Protein AF-A0A0F9C871-F1 (afdb_monomer_lite)

Foldseek 3Di:
DQDAQDADDDDPLLLVLLVLLQVVLVVQVVVVDADALVRSLVVCCVVVNDPPDPVRSVVSVVSVVNCSNGSSHPPRRHDDPVDDDDDDDDDPDPVRVVVVCVVVDDDDPCPPPPDDDDDDDPDPVCPVVVD

Radius of gyration: 20.94 Å; chains: 1; bounding box: 43×39×52 Å

pLDDT: mean 89.16, std 9.64, range [54.0, 97.56]

Organism: NCBI:txid412755

Sequence (131 aa):
MRIAYESWRPGAQARAMVGYANEICADYAAQGYDLTLRQLYYQFVSRGLLPNTDRSYSNLGTTTNRARLAGLLDWDYIVDRTRNLQSVAHWDSPASLIDACAEQFTLDKWTDQPYRIEVWVEKEALAGVIG

Secondary structure (DSSP, 8-state):
---B-S-----HHHHHHHHHHHHHHHHHHHTT--B-HHHHHHHHHHTTSS-SSHHHHHHHHHHHHHHHHBTSS-GGGB--TT---------SSHHHHHHHHHHH----TTTTSS---------GGGHHHH-

Structure (mmCIF, N/CA/C/O backbone):
data_AF-A0A0F9C871-F1
#
_entry.id   AF-A0A0F9C871-F1
#
loop_
_atom_site.group_PDB
_atom_site.id
_atom_site.type_symbol
_atom_site.label_atom_id
_atom_site.label_alt_id
_atom_site.label_comp_id
_atom_site.label_asym_id
_atom_site.label_entity_id
_atom_site.label_seq_id
_atom_site.pdbx_PDB_ins_code
_atom_site.Cartn_x
_atom_site.Cartn_y
_atom_site.Cartn_z
_atom_site.occupancy
_atom_site.B_iso_or_equiv
_atom_site.auth_seq_id
_atom_site.auth_comp_id
_atom_site.auth_asym_id
_atom_site.auth_atom_id
_atom_site.pdbx_PDB_model_num
ATOM 1 N N . MET A 1 1 ? -7.428 -16.151 -1.543 1.00 77.56 1 MET A N 1
ATOM 2 C CA . MET A 1 1 ? -7.512 -17.266 -0.583 1.00 77.56 1 MET A CA 1
ATOM 3 C C . MET A 1 1 ? -7.712 -16.757 0.854 1.00 77.56 1 MET A C 1
ATOM 5 O O . MET A 1 1 ? -6.913 -15.969 1.350 1.00 77.56 1 MET A O 1
ATOM 9 N N . ARG A 1 2 ? -8.735 -17.239 1.585 1.00 81.50 2 ARG A N 1
ATOM 10 C CA . ARG A 1 2 ? -8.922 -16.953 3.026 1.00 81.50 2 ARG A CA 1
ATOM 11 C C . ARG A 1 2 ? -8.383 -18.100 3.882 1.00 81.50 2 ARG A C 1
ATOM 13 O O . ARG A 1 2 ? -9.041 -19.125 4.020 1.00 81.50 2 ARG A O 1
ATO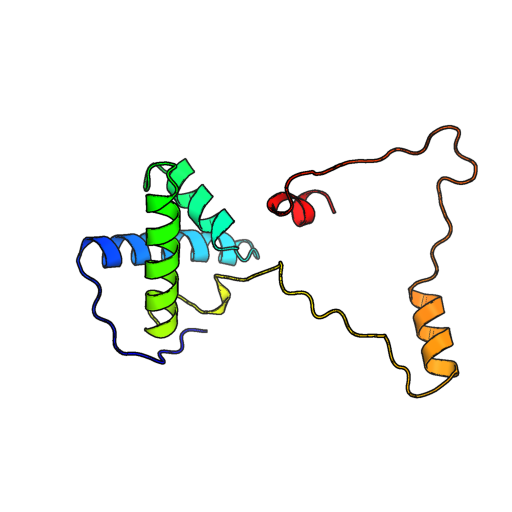M 20 N N . ILE A 1 3 ? -7.200 -17.916 4.465 1.00 84.81 3 ILE A N 1
ATOM 21 C CA . ILE A 1 3 ? -6.639 -18.816 5.482 1.00 84.81 3 ILE A CA 1
ATOM 22 C C . ILE A 1 3 ? -6.626 -18.079 6.817 1.00 84.81 3 ILE A C 1
ATOM 24 O O . ILE A 1 3 ? -6.144 -16.948 6.889 1.00 84.81 3 ILE A O 1
ATOM 28 N N . ALA A 1 4 ? -7.141 -18.725 7.860 1.00 89.00 4 ALA A N 1
ATOM 29 C CA . ALA A 1 4 ? -7.023 -18.255 9.232 1.00 89.00 4 ALA A CA 1
ATOM 30 C C . ALA A 1 4 ? -5.856 -18.971 9.930 1.00 89.00 4 ALA A C 1
ATOM 32 O O . ALA A 1 4 ? -5.836 -20.196 10.018 1.00 89.00 4 ALA A O 1
ATOM 33 N N . TYR A 1 5 ? -4.908 -18.189 10.433 1.00 88.12 5 TYR A N 1
ATOM 34 C CA . TYR A 1 5 ? -3.772 -18.621 11.249 1.00 88.12 5 TYR A CA 1
ATOM 35 C C . TYR A 1 5 ? -3.976 -18.296 12.734 1.00 88.12 5 TYR A C 1
ATOM 37 O O . TYR A 1 5 ? -3.422 -18.971 13.596 1.00 88.12 5 TYR A O 1
ATOM 45 N N . GLU A 1 6 ? -4.794 -17.286 13.044 1.00 92.44 6 GLU A N 1
ATOM 46 C CA . GLU A 1 6 ? -5.061 -16.826 14.406 1.00 92.44 6 GLU A CA 1
ATOM 47 C C . GLU A 1 6 ? -6.560 -16.630 14.659 1.00 92.44 6 GLU A C 1
ATOM 49 O O . GLU A 1 6 ? -7.326 -16.260 13.771 1.00 92.44 6 GLU A O 1
ATOM 54 N N . SER A 1 7 ? -6.999 -16.808 15.906 1.00 91.50 7 SER A N 1
ATOM 55 C CA . SER A 1 7 ? -8.351 -16.425 16.310 1.00 91.50 7 SER A CA 1
ATOM 56 C C . SER A 1 7 ? -8.385 -14.956 16.734 1.00 91.50 7 SER A C 1
ATOM 58 O O . SER A 1 7 ? -7.764 -14.579 17.729 1.00 91.50 7 SER A O 1
ATOM 60 N N . TRP A 1 8 ? -9.172 -14.128 16.046 1.00 95.00 8 TRP A N 1
ATOM 61 C CA . TRP A 1 8 ? -9.364 -12.728 16.425 1.00 95.00 8 TRP A CA 1
ATOM 62 C C . TRP A 1 8 ? -10.832 -12.314 16.350 1.00 95.00 8 TRP A C 1
ATOM 64 O O . TRP A 1 8 ? -11.517 -12.546 15.357 1.00 95.00 8 TRP A O 1
ATOM 74 N N . ARG A 1 9 ? -11.316 -11.659 17.411 1.00 93.31 9 ARG A N 1
ATOM 75 C CA . ARG A 1 9 ? -12.652 -11.054 17.475 1.00 93.31 9 ARG A CA 1
ATOM 76 C C . ARG A 1 9 ? -12.515 -9.527 17.502 1.00 93.31 9 ARG A C 1
ATOM 78 O O . ARG A 1 9 ? -12.333 -8.961 18.581 1.00 93.31 9 ARG A O 1
ATOM 85 N N . PRO A 1 10 ? -12.562 -8.845 16.344 1.00 92.88 10 PRO A N 1
ATOM 86 C CA . PRO A 1 10 ? -12.453 -7.390 16.294 1.00 92.88 10 PRO A CA 1
ATOM 87 C C . PRO A 1 10 ? -13.603 -6.712 17.039 1.00 92.88 10 PRO A C 1
ATOM 89 O O . PRO A 1 10 ? -14.730 -7.201 17.000 1.00 92.88 10 PRO A O 1
ATOM 92 N N . GLY A 1 11 ? -13.343 -5.564 17.671 1.00 94.94 11 GLY A N 1
ATOM 93 C CA . GLY A 1 11 ? -14.390 -4.669 18.182 1.00 94.94 11 GLY A CA 1
ATOM 94 C C . GLY A 1 11 ? -15.209 -4.030 17.051 1.00 94.94 11 GLY A C 1
ATOM 95 O O . GLY A 1 11 ? -14.885 -4.194 15.877 1.00 94.94 11 GLY A O 1
ATOM 96 N N . ALA A 1 12 ? -16.265 -3.282 17.384 1.00 95.00 12 ALA A N 1
ATOM 97 C CA . ALA A 1 12 ? -17.201 -2.734 16.391 1.00 95.00 12 ALA A CA 1
ATOM 98 C C . ALA A 1 12 ? -16.517 -1.887 15.299 1.00 95.00 12 ALA A C 1
ATOM 100 O O . ALA A 1 12 ? -16.747 -2.113 14.115 1.00 95.00 12 ALA A O 1
ATOM 101 N N . GLN A 1 13 ? -15.616 -0.982 15.690 1.00 93.50 13 GLN A N 1
ATOM 102 C CA . GLN A 1 13 ? -14.887 -0.124 14.752 1.00 93.50 13 GLN A CA 1
ATOM 103 C C . GLN A 1 13 ? -13.967 -0.926 13.818 1.00 93.50 13 GLN A C 1
ATOM 105 O O . GLN A 1 13 ? -13.958 -0.702 12.610 1.00 93.50 13 GLN A O 1
ATOM 110 N N . ALA A 1 14 ? -13.223 -1.892 14.365 1.00 94.44 14 ALA A N 1
ATOM 111 C CA . ALA A 1 14 ? -12.343 -2.752 13.578 1.00 94.44 14 ALA A CA 1
ATOM 112 C C . ALA A 1 14 ? -13.143 -3.655 12.624 1.00 94.44 14 ALA A C 1
ATOM 114 O O . ALA A 1 14 ? -12.739 -3.834 11.482 1.00 94.44 14 ALA A O 1
ATOM 115 N N . ARG A 1 15 ? -14.306 -4.169 13.051 1.00 96.25 15 ARG A N 1
ATOM 116 C CA . ARG A 1 15 ? -15.217 -4.928 12.177 1.00 96.25 15 ARG A CA 1
ATOM 117 C C . ARG A 1 15 ? -15.693 -4.094 10.994 1.00 96.25 15 ARG A C 1
ATOM 119 O O . ARG A 1 15 ? -15.623 -4.574 9.870 1.00 96.25 15 ARG A O 1
ATOM 126 N N . ALA A 1 16 ? -16.126 -2.857 11.239 1.00 96.31 16 ALA A N 1
ATOM 127 C CA . ALA A 1 16 ? -16.551 -1.953 10.173 1.00 96.31 16 ALA A CA 1
ATOM 128 C C . ALA A 1 16 ? -15.404 -1.666 9.191 1.00 96.31 16 ALA A C 1
ATOM 130 O O . ALA A 1 16 ? -15.584 -1.777 7.984 1.00 96.31 16 ALA A O 1
ATOM 131 N N . MET A 1 17 ? -14.201 -1.388 9.705 1.00 96.88 17 MET A N 1
ATOM 132 C CA . MET A 1 17 ? -13.010 -1.178 8.875 1.00 96.88 17 MET A CA 1
ATOM 133 C C . MET A 1 17 ? -12.685 -2.396 7.999 1.00 96.88 17 MET A C 1
ATOM 135 O O . MET A 1 17 ? -12.398 -2.234 6.819 1.00 96.88 17 MET A O 1
ATOM 139 N N . VAL A 1 18 ? -12.759 -3.612 8.547 1.00 96.88 18 VAL A N 1
ATOM 140 C CA . VAL A 1 18 ? -12.541 -4.848 7.777 1.00 96.88 18 VAL A CA 1
ATOM 141 C C . VAL A 1 18 ? -13.638 -5.067 6.730 1.00 96.88 18 VAL A C 1
ATOM 143 O O . VAL A 1 18 ? -13.339 -5.548 5.640 1.00 96.88 18 VAL A O 1
ATOM 146 N N . GLY A 1 19 ? -14.885 -4.692 7.029 1.00 97.06 19 GLY A N 1
ATOM 147 C CA . GLY A 1 19 ? -15.989 -4.708 6.066 1.00 97.06 19 GLY A CA 1
ATOM 148 C C . GLY A 1 19 ? -15.697 -3.822 4.856 1.00 97.06 19 GLY A C 1
ATOM 149 O O . GLY A 1 19 ? -15.598 -4.330 3.742 1.00 97.06 19 GLY A O 1
ATOM 150 N N . TYR A 1 20 ? -15.416 -2.537 5.091 1.00 97.56 20 TYR A N 1
ATOM 151 C CA . TYR A 1 20 ? -15.051 -1.600 4.023 1.00 97.56 20 TYR A CA 1
ATOM 152 C C . TYR A 1 20 ? -13.805 -2.037 3.249 1.00 97.56 20 TYR A C 1
ATOM 154 O O . TYR A 1 20 ? -13.743 -1.883 2.033 1.00 97.56 20 TYR A O 1
ATOM 162 N N . ALA A 1 21 ? -12.805 -2.604 3.931 1.00 96.88 21 ALA A N 1
ATOM 163 C CA . ALA A 1 21 ? -11.617 -3.117 3.259 1.00 96.88 21 ALA A CA 1
ATOM 164 C C . ALA A 1 21 ? -11.957 -4.272 2.305 1.00 96.88 21 ALA A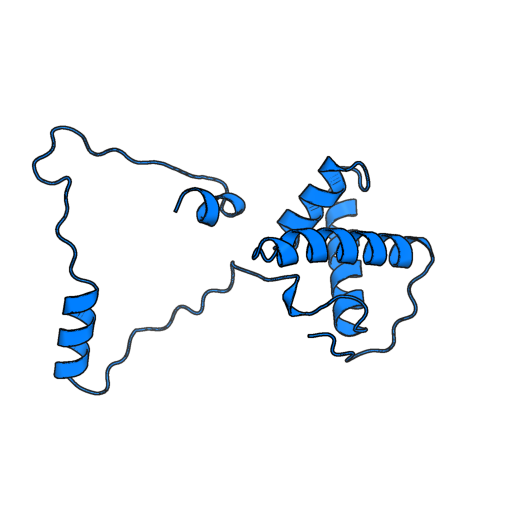 C 1
ATOM 166 O O . ALA A 1 21 ? -11.430 -4.297 1.197 1.00 96.88 21 ALA A O 1
ATOM 167 N N . ASN A 1 22 ? -12.840 -5.196 2.702 1.00 96.50 22 ASN A N 1
ATOM 168 C CA . ASN A 1 22 ? -13.297 -6.276 1.823 1.00 96.50 22 ASN A CA 1
ATOM 169 C C . ASN A 1 22 ? -14.063 -5.739 0.612 1.00 96.50 22 ASN A C 1
ATOM 171 O O . ASN A 1 22 ? -13.795 -6.202 -0.488 1.00 96.50 22 ASN A O 1
ATOM 175 N N . GLU A 1 23 ? -14.976 -4.785 0.807 1.00 96.88 23 GLU A N 1
ATOM 176 C CA . GLU A 1 23 ? -15.748 -4.173 -0.286 1.00 96.88 23 GLU A CA 1
ATOM 177 C C . GLU A 1 23 ? -14.820 -3.506 -1.302 1.00 96.88 23 GLU A C 1
ATOM 179 O O . GLU A 1 23 ? -14.821 -3.863 -2.475 1.00 96.88 23 GLU A O 1
ATOM 184 N N . ILE A 1 24 ? -13.938 -2.621 -0.827 1.00 96.44 24 ILE A N 1
ATOM 185 C CA . ILE A 1 24 ? -12.976 -1.929 -1.687 1.00 96.44 24 ILE A CA 1
ATOM 186 C C . ILE A 1 24 ? -12.089 -2.941 -2.417 1.00 96.44 24 ILE A C 1
ATOM 188 O O . ILE A 1 24 ? -11.911 -2.836 -3.624 1.00 96.44 24 ILE A O 1
ATOM 192 N N . CYS A 1 25 ? -11.520 -3.924 -1.719 1.00 95.62 25 CYS A N 1
ATOM 193 C CA . CYS A 1 25 ? -10.639 -4.887 -2.375 1.00 95.62 25 CYS A CA 1
ATOM 194 C C . CYS A 1 25 ? -11.386 -5.772 -3.378 1.00 95.62 25 CYS A C 1
ATOM 196 O O . CYS A 1 25 ? -10.833 -6.065 -4.432 1.00 95.62 25 CYS A O 1
ATOM 198 N N . ALA A 1 26 ? -12.628 -6.166 -3.087 1.00 95.44 26 ALA A N 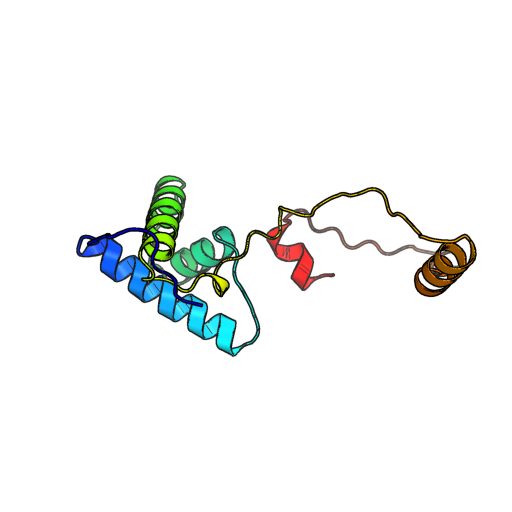1
ATOM 199 C CA . ALA A 1 26 ? -13.447 -6.952 -4.003 1.00 95.44 26 ALA A CA 1
ATOM 200 C C . ALA A 1 26 ? -13.761 -6.174 -5.290 1.00 95.44 26 ALA A C 1
ATOM 202 O O . ALA A 1 26 ? -13.641 -6.739 -6.376 1.00 95.44 26 ALA A O 1
ATOM 203 N N . ASP A 1 27 ? -14.078 -4.880 -5.186 1.00 95.62 27 ASP A N 1
ATOM 204 C CA . ASP A 1 27 ? -14.341 -4.021 -6.347 1.00 95.62 27 ASP A CA 1
ATOM 205 C C . ASP A 1 27 ? -13.118 -3.906 -7.269 1.00 95.62 27 ASP A C 1
ATOM 207 O O . ASP A 1 27 ? -13.248 -3.950 -8.494 1.00 95.62 27 ASP A O 1
ATOM 211 N N . TYR A 1 28 ? -11.920 -3.754 -6.697 1.00 94.31 28 TYR A N 1
ATOM 212 C CA . TYR A 1 28 ? -10.676 -3.688 -7.472 1.00 94.31 28 TYR A CA 1
ATOM 213 C C . TYR A 1 28 ? -10.281 -5.056 -8.037 1.00 94.31 28 TYR A C 1
ATOM 215 O O . TYR A 1 28 ? -9.914 -5.146 -9.208 1.00 94.31 28 TYR A O 1
ATOM 223 N N . ALA A 1 29 ? -10.444 -6.128 -7.260 1.00 92.50 29 ALA A N 1
ATOM 224 C CA . ALA A 1 29 ? -10.176 -7.487 -7.718 1.00 92.50 29 ALA A CA 1
ATOM 225 C C . ALA A 1 29 ? -11.092 -7.885 -8.887 1.00 92.50 29 ALA A C 1
ATOM 227 O O . ALA A 1 29 ? -10.631 -8.512 -9.838 1.00 92.50 29 ALA A O 1
ATOM 228 N N . ALA A 1 30 ? -12.362 -7.462 -8.876 1.00 93.31 30 ALA A N 1
ATOM 229 C CA . ALA A 1 30 ? -13.296 -7.668 -9.986 1.00 93.31 30 ALA A CA 1
ATOM 230 C C . ALA A 1 30 ? -12.859 -6.966 -11.286 1.00 93.31 30 ALA A C 1
ATOM 232 O O . ALA A 1 30 ? -13.241 -7.388 -12.375 1.00 93.31 30 ALA A O 1
ATOM 233 N N . GLN A 1 31 ? -12.035 -5.922 -11.180 1.00 92.38 31 GLN A N 1
ATOM 234 C CA . GLN A 1 31 ? -11.422 -5.218 -12.309 1.00 92.38 31 GLN A CA 1
ATOM 235 C C . GLN A 1 31 ? -10.047 -5.794 -12.694 1.00 92.38 31 GLN A C 1
ATOM 237 O O . GLN A 1 31 ? -9.399 -5.275 -13.599 1.00 92.38 31 GLN A O 1
ATOM 242 N N . GLY A 1 32 ? -9.593 -6.860 -12.026 1.00 88.69 32 GLY A N 1
ATOM 243 C CA . GLY A 1 32 ? -8.284 -7.472 -12.257 1.00 88.69 32 GLY A CA 1
ATOM 244 C C . GLY A 1 32 ? -7.123 -6.759 -11.560 1.00 88.69 32 GLY A C 1
ATOM 245 O O . GLY A 1 32 ? -5.972 -7.002 -11.911 1.00 88.69 32 GLY A O 1
ATOM 246 N N . TYR A 1 33 ? -7.403 -5.893 -10.582 1.00 86.44 33 TYR A N 1
ATOM 247 C CA . TYR A 1 33 ? -6.383 -5.170 -9.825 1.00 86.44 33 TYR A CA 1
ATOM 248 C C . TYR A 1 33 ? -6.262 -5.693 -8.394 1.00 86.44 33 TYR A C 1
ATOM 250 O O . TYR A 1 33 ? -7.250 -5.834 -7.676 1.00 86.44 33 TYR A O 1
ATOM 258 N N . ASP A 1 34 ? -5.027 -5.888 -7.945 1.00 85.06 34 ASP A N 1
ATOM 259 C CA . ASP A 1 34 ? -4.684 -6.039 -6.536 1.00 85.06 34 ASP A CA 1
ATOM 260 C C . ASP A 1 34 ? -4.243 -4.687 -5.940 1.00 85.06 34 ASP A C 1
ATOM 262 O O . ASP A 1 34 ? -3.916 -3.730 -6.654 1.00 85.06 34 ASP A O 1
ATOM 266 N N . LEU A 1 35 ? -4.280 -4.564 -4.610 1.00 91.94 35 LEU A N 1
ATOM 267 C CA . LEU A 1 35 ? -3.954 -3.315 -3.924 1.00 91.94 35 LEU A CA 1
ATOM 268 C C . LEU A 1 35 ? -2.754 -3.484 -2.999 1.00 91.94 35 LEU A C 1
ATOM 270 O O . LEU A 1 35 ? -2.592 -4.480 -2.306 1.00 91.94 35 LEU A O 1
ATOM 274 N N . THR A 1 36 ? -1.936 -2.445 -2.895 1.00 93.00 36 THR A N 1
ATOM 275 C CA . THR A 1 36 ? -1.014 -2.283 -1.766 1.00 93.00 36 THR A CA 1
ATOM 276 C C . THR A 1 36 ? -1.747 -1.715 -0.550 1.00 93.00 36 THR A C 1
ATOM 278 O O . THR A 1 36 ? -2.778 -1.047 -0.677 1.00 93.00 36 THR A O 1
ATOM 281 N N . LEU A 1 37 ? -1.180 -1.878 0.652 1.00 94.25 37 LEU A N 1
ATOM 282 C CA . LEU A 1 37 ? -1.738 -1.267 1.869 1.00 94.25 37 LEU A CA 1
ATOM 283 C C . LEU A 1 37 ? -1.880 0.264 1.743 1.00 94.25 37 LEU A C 1
ATOM 285 O O . LEU A 1 37 ? -2.846 0.847 2.236 1.00 94.25 37 LEU A O 1
ATOM 289 N N . ARG A 1 38 ? -0.940 0.923 1.052 1.00 92.31 38 ARG A N 1
ATOM 290 C CA . ARG A 1 38 ? -0.986 2.373 0.802 1.00 92.31 38 ARG A CA 1
ATOM 291 C C . ARG A 1 38 ? -2.120 2.755 -0.143 1.00 92.31 38 ARG A C 1
ATOM 293 O O . ARG A 1 38 ? -2.792 3.754 0.097 1.00 92.31 38 ARG A O 1
ATOM 300 N N . GLN A 1 39 ? -2.351 1.970 -1.193 1.00 93.69 39 GLN A N 1
ATOM 301 C CA . GLN A 1 39 ? -3.473 2.206 -2.100 1.00 93.69 39 GLN A CA 1
ATOM 302 C C . GLN A 1 39 ? -4.806 2.000 -1.384 1.00 93.69 39 GLN A C 1
ATOM 304 O O . GLN A 1 39 ? -5.666 2.872 -1.485 1.00 93.69 39 GLN A O 1
ATOM 309 N N . LEU A 1 40 ? -4.948 0.933 -0.586 1.00 96.12 40 LEU A N 1
ATOM 310 C CA . LEU A 1 40 ? -6.130 0.731 0.255 1.00 96.12 40 LEU A CA 1
ATOM 311 C C . LEU A 1 40 ? -6.364 1.941 1.171 1.00 96.12 40 LEU A C 1
ATOM 313 O O . LEU A 1 40 ? -7.469 2.470 1.222 1.00 96.12 40 LEU A O 1
ATOM 317 N N . TYR A 1 41 ? -5.321 2.441 1.836 1.00 96.62 41 TYR A N 1
ATOM 318 C CA . TYR A 1 41 ? -5.425 3.644 2.663 1.00 96.62 41 TYR A CA 1
ATOM 319 C C . TYR A 1 41 ? -5.950 4.861 1.889 1.00 96.62 41 TYR A C 1
ATOM 321 O O . TYR A 1 41 ? -6.851 5.552 2.365 1.00 96.62 41 TYR A O 1
ATOM 329 N N . TYR A 1 42 ? -5.454 5.103 0.674 1.00 95.00 42 TYR A N 1
ATOM 330 C CA . TYR A 1 42 ? -5.965 6.193 -0.157 1.00 95.00 42 TYR A CA 1
ATOM 331 C C . TYR A 1 42 ? -7.429 6.002 -0.553 1.00 95.00 42 TYR A C 1
ATOM 333 O O . TYR A 1 42 ? -8.164 6.986 -0.582 1.00 95.00 42 TYR A O 1
ATOM 341 N N . GLN A 1 43 ? -7.879 4.764 -0.777 1.00 96.62 43 GLN A N 1
ATOM 342 C CA . GLN A 1 43 ? -9.294 4.475 -1.022 1.00 96.62 43 GLN A CA 1
ATOM 343 C C . GLN A 1 43 ? -10.178 4.804 0.192 1.00 96.62 43 GLN A C 1
ATOM 345 O O . GLN A 1 43 ? -11.300 5.281 0.013 1.00 96.62 43 GLN A O 1
ATOM 350 N N . PHE A 1 44 ? -9.683 4.590 1.416 1.00 97.38 44 PHE A N 1
ATOM 351 C CA . PHE A 1 44 ? -10.387 4.987 2.641 1.00 97.38 44 PHE A CA 1
ATOM 352 C C . PHE A 1 44 ? -10.462 6.509 2.793 1.00 97.38 44 PHE A C 1
ATOM 354 O O . PHE A 1 44 ? -11.520 7.037 3.132 1.00 97.38 44 PHE A O 1
ATOM 361 N N . VAL A 1 45 ? -9.361 7.216 2.531 1.00 96.38 45 VAL A N 1
ATOM 362 C CA . VAL A 1 45 ? -9.313 8.683 2.622 1.00 96.38 45 VAL A CA 1
ATOM 363 C C . VAL A 1 45 ? -10.208 9.331 1.562 1.00 96.38 45 VAL A C 1
ATOM 365 O O . VAL A 1 45 ? -10.986 10.220 1.894 1.00 96.38 45 VAL A O 1
ATOM 368 N N . SER A 1 46 ? -10.158 8.868 0.308 1.00 95.25 46 SER A N 1
ATOM 369 C CA . SER A 1 46 ? -10.961 9.440 -0.784 1.00 95.25 46 SER A CA 1
ATOM 370 C C . SER A 1 46 ? -12.468 9.247 -0.594 1.00 95.25 46 SER A C 1
ATOM 372 O O . SER A 1 46 ? -13.250 10.075 -1.049 1.00 95.25 46 SER A O 1
ATOM 374 N N . ARG A 1 47 ? -12.877 8.189 0.121 1.00 96.06 47 ARG A N 1
ATOM 375 C CA . ARG A 1 47 ? -14.275 7.914 0.501 1.00 96.06 47 ARG A CA 1
ATOM 376 C C . ARG A 1 47 ? -14.698 8.577 1.815 1.00 96.06 47 ARG A C 1
ATOM 378 O O . ARG A 1 47 ? -15.818 8.361 2.264 1.00 96.06 47 ARG A O 1
ATOM 385 N N . GLY A 1 48 ? -13.813 9.333 2.468 1.00 95.38 48 GLY A N 1
ATOM 386 C CA . GLY A 1 48 ? -14.096 9.964 3.761 1.00 95.38 48 GLY A CA 1
ATOM 387 C C . GLY A 1 48 ? -14.236 8.984 4.934 1.00 95.38 48 GLY A C 1
ATOM 388 O O . GLY A 1 48 ? -14.751 9.361 5.982 1.00 95.38 48 GLY A O 1
ATOM 389 N N . LEU A 1 49 ? -13.777 7.735 4.786 1.00 95.19 49 LEU A N 1
ATOM 390 C CA . LEU A 1 49 ? -13.864 6.696 5.821 1.00 95.19 49 LEU A CA 1
ATOM 391 C C . LEU A 1 49 ? -12.781 6.845 6.900 1.00 95.19 49 LEU A C 1
ATOM 393 O O . LEU A 1 49 ? -12.963 6.392 8.030 1.00 95.19 49 LEU A O 1
ATOM 397 N N . LEU A 1 50 ? -11.643 7.456 6.557 1.00 95.06 50 LEU A N 1
ATOM 398 C CA . LEU A 1 50 ? -10.555 7.762 7.486 1.00 95.06 50 LEU A CA 1
ATOM 399 C C . LEU A 1 50 ? -9.983 9.158 7.216 1.00 95.06 50 LEU A C 1
ATOM 401 O O . LEU A 1 50 ? -9.847 9.543 6.054 1.00 95.06 50 LEU A O 1
ATOM 405 N N . PRO A 1 51 ? -9.571 9.903 8.259 1.00 95.81 51 PRO A N 1
ATOM 406 C CA . PRO A 1 51 ? -8.837 11.145 8.065 1.00 95.81 51 PRO A CA 1
ATOM 407 C C . PRO A 1 51 ? -7.418 10.847 7.574 1.00 95.81 51 PRO A C 1
ATOM 409 O O . PRO A 1 51 ? -6.818 9.847 7.986 1.00 95.81 51 PRO A O 1
ATOM 412 N N . ASN A 1 52 ? -6.868 11.736 6.744 1.00 95.44 52 ASN A N 1
ATOM 413 C CA . ASN A 1 52 ? -5.519 11.598 6.202 1.00 95.44 52 ASN A CA 1
ATOM 414 C C . ASN A 1 52 ? -4.447 11.906 7.266 1.00 95.44 52 ASN A C 1
ATOM 416 O O . ASN A 1 52 ? -3.936 13.020 7.336 1.00 95.44 52 ASN A O 1
ATOM 420 N N . THR A 1 53 ? -4.147 10.935 8.127 1.00 96.81 53 THR A N 1
ATOM 421 C CA . THR A 1 53 ? -3.164 11.056 9.211 1.00 96.81 53 THR A CA 1
ATOM 422 C C . THR A 1 53 ? -2.341 9.780 9.353 1.00 96.81 53 THR A C 1
ATOM 424 O O . THR A 1 53 ? -2.845 8.676 9.129 1.00 96.81 53 THR A O 1
ATOM 427 N N . ASP A 1 54 ? -1.104 9.905 9.832 1.00 94.12 54 ASP A N 1
ATOM 428 C CA . ASP A 1 54 ? -0.218 8.755 10.078 1.00 94.12 54 ASP A CA 1
ATOM 429 C C . ASP A 1 54 ? -0.815 7.755 11.076 1.00 94.12 54 ASP A C 1
ATOM 431 O O . ASP A 1 54 ? -0.628 6.539 10.963 1.00 94.12 54 ASP A O 1
ATOM 435 N N . ARG A 1 55 ? -1.604 8.257 12.034 1.00 95.81 55 ARG A N 1
ATOM 436 C CA . ARG A 1 55 ? -2.340 7.426 12.990 1.00 95.81 55 ARG A CA 1
ATOM 437 C C . ARG A 1 55 ? -3.392 6.570 12.289 1.00 95.81 55 ARG A C 1
ATOM 439 O O . ARG A 1 55 ? -3.479 5.377 12.572 1.00 95.81 55 ARG A O 1
ATOM 446 N N . SER A 1 56 ? -4.172 7.148 11.373 1.00 95.56 56 SER A N 1
ATOM 447 C CA . SER A 1 56 ? -5.142 6.393 10.567 1.00 95.56 56 SER A CA 1
ATOM 448 C C . SER A 1 56 ? -4.458 5.320 9.731 1.00 95.56 56 SER A C 1
ATOM 450 O O . SER A 1 56 ? -4.932 4.186 9.698 1.00 95.56 56 SER A O 1
ATOM 452 N N . TYR A 1 57 ? -3.332 5.658 9.100 1.00 96.25 57 TYR A N 1
ATOM 453 C CA . TYR A 1 57 ? -2.555 4.712 8.304 1.00 96.25 57 TYR A CA 1
ATOM 454 C C . TYR A 1 57 ? -2.049 3.535 9.150 1.00 96.25 57 TYR A C 1
ATOM 456 O O . TYR A 1 57 ? -2.273 2.374 8.805 1.00 96.25 57 TYR A O 1
ATOM 464 N N . SER A 1 58 ? -1.446 3.824 10.305 1.00 96.06 58 SER A N 1
ATOM 465 C CA . SER A 1 58 ? -0.922 2.811 11.233 1.00 96.06 58 SER A CA 1
ATOM 466 C C . SER A 1 58 ? -2.029 1.907 11.788 1.00 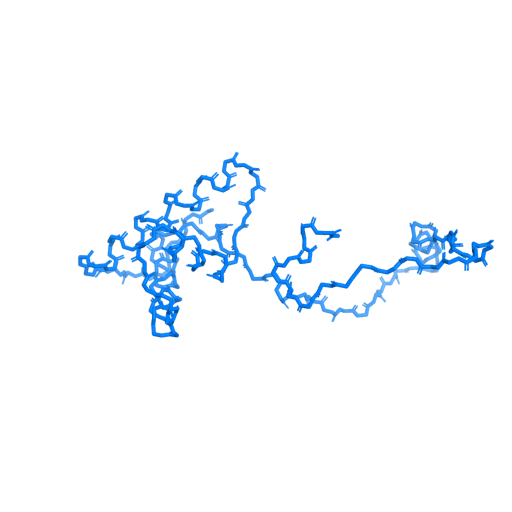96.06 58 SER A C 1
ATOM 468 O O . SER A 1 58 ? -1.870 0.684 11.875 1.00 96.06 58 SER A O 1
ATOM 470 N N . ASN A 1 59 ? -3.186 2.492 12.111 1.00 95.88 59 ASN A N 1
ATOM 471 C CA . ASN A 1 59 ? -4.360 1.755 12.571 1.00 95.88 59 ASN A CA 1
ATOM 472 C C . ASN A 1 59 ? -4.925 0.839 11.481 1.00 95.88 59 ASN A C 1
ATOM 474 O O . ASN A 1 59 ? -5.246 -0.316 11.770 1.00 95.88 59 ASN A O 1
ATOM 478 N N . LEU A 1 60 ? -5.021 1.328 10.240 1.00 97.12 60 LEU A N 1
ATOM 479 C CA . LEU A 1 60 ? -5.456 0.519 9.105 1.00 97.12 60 LEU A CA 1
ATOM 480 C C . LEU A 1 60 ? -4.483 -0.636 8.871 1.00 97.12 60 LEU A C 1
ATOM 482 O O . LEU A 1 60 ? -4.920 -1.777 8.798 1.00 97.12 60 LEU A O 1
ATOM 486 N N . GLY A 1 61 ? -3.173 -0.377 8.849 1.00 96.00 61 GLY A N 1
ATOM 487 C CA . GLY A 1 61 ? -2.157 -1.421 8.688 1.00 96.00 61 GLY A CA 1
ATOM 488 C C . GLY A 1 61 ? -2.253 -2.517 9.747 1.00 96.00 61 GLY A C 1
ATOM 489 O O . GLY A 1 61 ? -2.308 -3.702 9.417 1.00 96.00 61 GLY A O 1
ATOM 490 N N . THR A 1 62 ? -2.367 -2.126 11.017 1.00 96.69 62 THR A N 1
ATOM 491 C CA . THR A 1 62 ? -2.514 -3.073 12.134 1.00 96.69 62 THR A CA 1
ATOM 492 C C . THR A 1 62 ? -3.801 -3.892 12.013 1.00 96.69 62 THR A C 1
ATOM 494 O O . THR A 1 62 ? -3.791 -5.108 12.207 1.00 96.69 62 THR A O 1
ATOM 497 N N . THR A 1 63 ? -4.914 -3.243 11.668 1.00 96.75 63 THR A N 1
ATOM 498 C CA . THR A 1 63 ? -6.228 -3.892 11.537 1.00 96.75 63 THR A CA 1
ATOM 499 C C . THR A 1 63 ? -6.254 -4.860 10.357 1.00 96.75 63 THR A C 1
ATOM 501 O O . THR A 1 63 ? -6.681 -6.001 10.519 1.00 96.75 63 THR A O 1
ATOM 504 N N . THR A 1 64 ? -5.739 -4.444 9.199 1.00 95.75 64 THR A N 1
ATOM 505 C CA . THR A 1 64 ? -5.617 -5.264 7.988 1.00 95.75 64 THR A CA 1
ATOM 506 C C . THR A 1 64 ? -4.747 -6.492 8.235 1.00 95.75 64 THR A C 1
ATOM 508 O O . THR A 1 64 ? -5.132 -7.592 7.847 1.00 95.75 64 THR A O 1
ATOM 511 N N . ASN A 1 65 ? -3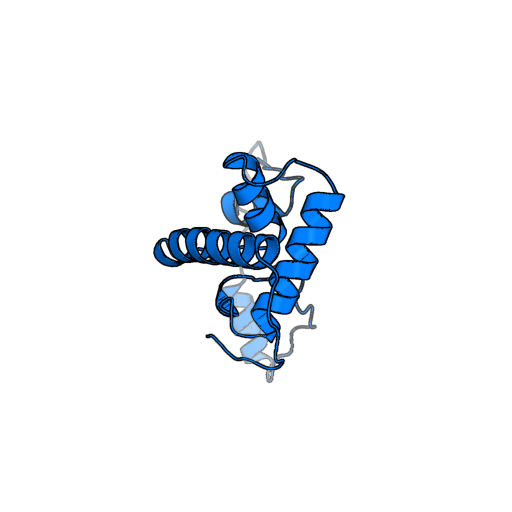.617 -6.347 8.936 1.00 94.62 65 ASN A N 1
ATOM 512 C CA . ASN A 1 65 ? -2.751 -7.480 9.264 1.00 94.62 65 ASN A CA 1
ATOM 513 C C . ASN A 1 65 ? -3.479 -8.526 10.127 1.00 94.62 65 ASN A C 1
ATOM 515 O O . ASN A 1 65 ? -3.534 -9.703 9.777 1.00 94.62 65 ASN A O 1
ATOM 519 N N . ARG A 1 66 ? -4.129 -8.086 11.212 1.00 95.75 66 ARG A N 1
ATOM 520 C CA . ARG A 1 66 ? -4.914 -8.981 12.081 1.00 95.75 66 ARG A CA 1
ATOM 521 C C . ARG A 1 66 ? -6.084 -9.624 11.341 1.00 95.75 66 ARG A C 1
ATOM 523 O O . ARG A 1 66 ? -6.386 -10.788 11.577 1.00 95.75 66 ARG A O 1
ATOM 530 N N . ALA A 1 67 ? -6.732 -8.888 10.439 1.00 95.56 67 ALA A N 1
ATOM 531 C CA . ALA A 1 67 ? -7.825 -9.408 9.628 1.00 95.56 67 ALA A CA 1
ATOM 532 C C . ALA A 1 67 ? -7.362 -10.526 8.687 1.00 95.56 67 ALA A C 1
ATOM 534 O O . ALA A 1 67 ? -8.045 -11.542 8.601 1.00 95.56 67 ALA A O 1
ATOM 535 N N . ARG A 1 68 ? -6.201 -10.372 8.035 1.00 94.25 68 ARG A N 1
ATOM 536 C CA . ARG A 1 68 ? -5.602 -11.418 7.186 1.00 94.25 68 ARG A CA 1
ATOM 537 C C . ARG A 1 68 ? -5.253 -12.659 7.999 1.00 94.25 68 ARG A C 1
ATOM 539 O O . ARG A 1 68 ? -5.683 -13.752 7.648 1.00 94.25 68 ARG A O 1
ATOM 546 N N . LEU A 1 69 ? -4.562 -12.485 9.128 1.00 94.06 69 LEU A N 1
ATOM 547 C CA . LEU A 1 69 ? -4.217 -13.589 10.035 1.00 94.06 69 LEU A CA 1
ATOM 548 C C . LEU A 1 69 ? -5.455 -14.312 10.570 1.00 94.06 69 LEU A C 1
ATOM 550 O O . LEU A 1 69 ? -5.423 -15.522 10.754 1.00 94.06 69 LEU A O 1
ATOM 554 N N . ALA A 1 70 ? -6.564 -13.604 10.761 1.00 94.75 70 ALA A N 1
ATOM 555 C CA . ALA A 1 70 ? -7.824 -14.187 11.206 1.00 94.75 70 ALA A CA 1
ATOM 556 C C . ALA A 1 70 ? -8.715 -14.739 10.080 1.00 94.75 70 ALA A C 1
ATOM 558 O O . ALA A 1 70 ? -9.833 -15.173 10.353 1.00 94.75 70 ALA A O 1
ATOM 559 N N . GLY A 1 71 ? -8.270 -14.690 8.819 1.00 93.88 71 GLY A N 1
ATOM 560 C CA . GLY A 1 71 ? -9.064 -15.106 7.658 1.00 93.88 71 GLY A CA 1
ATOM 561 C C . GLY A 1 71 ? -10.278 -14.211 7.360 1.00 93.88 71 GLY A C 1
ATOM 562 O O . GLY A 1 71 ? -11.168 -14.610 6.610 1.00 93.88 71 GLY A O 1
ATOM 563 N N . LEU A 1 72 ? -10.335 -13.007 7.939 1.00 94.25 72 LEU A N 1
ATOM 564 C CA . LEU A 1 72 ? -11.408 -12.022 7.743 1.00 94.25 72 LEU A CA 1
ATOM 565 C C . LEU A 1 72 ? -11.186 -11.125 6.515 1.00 94.25 72 LEU A C 1
ATOM 567 O O . LEU A 1 72 ? -12.116 -10.455 6.068 1.00 94.25 72 LEU A O 1
ATOM 571 N N . LEU A 1 73 ? -9.967 -11.100 5.979 1.00 93.38 73 LEU A N 1
ATOM 572 C CA . LEU A 1 73 ? -9.613 -10.455 4.718 1.00 93.38 73 LEU A CA 1
ATOM 573 C C . LEU A 1 73 ? -8.846 -11.466 3.865 1.00 93.38 73 LEU A C 1
ATOM 575 O O . LEU A 1 73 ? -8.016 -12.208 4.392 1.00 93.38 73 LEU A O 1
ATOM 579 N N . ASP A 1 74 ? -9.144 -11.509 2.570 1.00 91.62 74 ASP A N 1
ATOM 580 C CA . ASP A 1 74 ? -8.459 -12.411 1.649 1.00 91.62 74 ASP A CA 1
ATOM 581 C C . ASP A 1 74 ? -6.962 -12.057 1.538 1.00 91.62 74 ASP A C 1
ATOM 583 O O . ASP A 1 74 ? -6.591 -10.880 1.484 1.00 91.62 74 ASP A O 1
ATOM 587 N N . TRP A 1 75 ? -6.097 -13.075 1.543 1.00 89.12 75 TRP A N 1
ATOM 588 C CA . TRP A 1 75 ? -4.651 -12.902 1.431 1.00 89.12 75 TRP A CA 1
ATOM 589 C C . TRP A 1 75 ? -4.214 -12.294 0.101 1.00 89.12 75 TRP A C 1
ATOM 591 O O . TRP A 1 75 ? -3.227 -11.560 0.104 1.00 89.12 75 TRP A O 1
ATOM 601 N N . ASP A 1 76 ? -4.952 -12.538 -0.977 1.00 88.56 76 ASP A N 1
ATOM 602 C CA . ASP A 1 76 ? -4.574 -12.141 -2.335 1.00 88.56 76 ASP A CA 1
ATOM 603 C C . ASP A 1 76 ? -4.975 -10.691 -2.644 1.00 88.56 76 ASP A C 1
ATOM 605 O O . ASP A 1 76 ? -4.511 -10.102 -3.612 1.00 88.56 76 ASP A O 1
ATOM 609 N N . TYR A 1 77 ? -5.799 -10.069 -1.795 1.00 90.56 77 TYR A N 1
ATOM 610 C CA . TYR A 1 77 ? -6.215 -8.677 -1.978 1.00 90.56 77 TYR A CA 1
ATOM 611 C C . TYR A 1 77 ? -5.102 -7.661 -1.725 1.00 90.56 77 TYR A C 1
ATOM 613 O O . TYR A 1 77 ? -5.122 -6.581 -2.318 1.00 90.56 77 TYR A O 1
ATOM 621 N N . ILE A 1 78 ? -4.165 -7.977 -0.821 1.00 91.12 78 ILE A N 1
ATOM 622 C CA . ILE A 1 78 ? -3.114 -7.047 -0.403 1.00 91.12 78 ILE A CA 1
ATOM 623 C C . ILE A 1 78 ? -1.727 -7.591 -0.731 1.00 91.12 78 ILE A C 1
ATOM 625 O O . ILE A 1 78 ? -1.210 -8.473 -0.034 1.00 91.12 78 ILE A O 1
ATOM 629 N N . VAL A 1 79 ? -1.096 -6.968 -1.724 1.00 88.06 79 VAL A N 1
ATOM 630 C CA . VAL A 1 79 ? 0.267 -7.254 -2.190 1.00 88.06 79 VAL A CA 1
ATOM 631 C C . VAL A 1 79 ? 1.257 -6.177 -1.761 1.00 88.06 79 VAL A C 1
ATOM 633 O O . VAL A 1 79 ? 0.941 -4.992 -1.652 1.00 88.06 79 VAL A O 1
ATOM 636 N N . ASP A 1 80 ? 2.492 -6.600 -1.521 1.00 81.00 80 ASP A N 1
ATOM 637 C CA . ASP A 1 80 ? 3.620 -5.716 -1.248 1.00 81.00 80 ASP A CA 1
ATOM 638 C C . ASP A 1 80 ? 4.573 -5.743 -2.445 1.00 81.00 80 ASP A C 1
ATOM 640 O O . ASP A 1 80 ? 5.456 -6.593 -2.534 1.00 81.00 80 ASP A O 1
ATOM 644 N N . ARG A 1 81 ? 4.367 -4.814 -3.385 1.00 70.25 81 ARG A N 1
ATOM 645 C CA . ARG A 1 81 ? 5.119 -4.747 -4.650 1.00 70.25 81 ARG A CA 1
ATOM 646 C C . ARG A 1 81 ? 6.568 -4.272 -4.483 1.00 70.25 81 ARG A C 1
ATOM 648 O O . ARG A 1 81 ? 7.340 -4.324 -5.429 1.00 70.25 81 ARG A O 1
ATOM 655 N N . THR A 1 82 ? 6.952 -3.830 -3.283 1.00 62.34 82 THR A N 1
ATOM 656 C CA . THR A 1 82 ? 8.319 -3.353 -3.011 1.00 62.34 82 THR A CA 1
ATOM 657 C C . THR A 1 82 ? 9.306 -4.478 -2.703 1.00 62.34 82 THR A C 1
ATOM 659 O O . THR A 1 82 ? 10.514 -4.248 -2.674 1.00 62.34 82 THR A O 1
ATOM 662 N N . ARG A 1 83 ? 8.822 -5.711 -2.502 1.00 58.91 83 ARG A N 1
ATOM 663 C CA . ARG A 1 83 ? 9.670 -6.881 -2.239 1.00 58.91 83 ARG A CA 1
ATOM 664 C C . ARG A 1 83 ? 9.969 -7.646 -3.519 1.00 58.91 83 ARG A C 1
ATOM 666 O O . ARG A 1 83 ? 9.470 -8.747 -3.725 1.00 58.91 83 ARG A O 1
ATOM 673 N N . ASN A 1 84 ? 10.820 -7.071 -4.356 1.00 58.16 84 ASN A N 1
ATOM 674 C CA . ASN A 1 84 ? 11.403 -7.809 -5.469 1.00 58.16 84 ASN A CA 1
ATOM 675 C C . ASN A 1 84 ? 12.618 -8.597 -4.970 1.00 58.16 84 ASN A C 1
ATOM 677 O O . ASN A 1 84 ? 13.509 -8.038 -4.327 1.00 58.16 84 ASN A O 1
ATOM 681 N N . LEU A 1 85 ? 12.658 -9.901 -5.254 1.00 55.69 85 LEU A N 1
ATOM 682 C CA . LEU A 1 85 ? 13.859 -10.701 -5.041 1.00 55.69 85 LEU A CA 1
ATOM 683 C C . LEU A 1 85 ? 14.872 -10.311 -6.119 1.00 55.69 85 LEU A C 1
ATOM 685 O O . LEU A 1 85 ? 14.717 -10.676 -7.280 1.00 55.69 85 LEU A O 1
ATOM 689 N N . GLN A 1 86 ? 15.907 -9.568 -5.739 1.00 65.19 86 GLN A N 1
ATOM 690 C CA . GLN A 1 86 ? 17.065 -9.400 -6.606 1.00 65.19 86 GLN A CA 1
ATOM 691 C C . GLN A 1 86 ? 17.977 -10.611 -6.433 1.00 65.19 86 GLN A C 1
ATOM 693 O O . GLN A 1 86 ? 18.624 -10.777 -5.401 1.00 65.19 86 GLN A O 1
ATOM 698 N N . SER A 1 87 ? 18.005 -11.471 -7.444 1.00 72.62 87 SER A N 1
ATOM 699 C CA . SER A 1 87 ? 18.961 -12.567 -7.555 1.00 72.62 87 SER A CA 1
ATOM 700 C C . SER A 1 87 ? 19.836 -12.356 -8.780 1.00 72.62 87 SER A C 1
ATOM 702 O O . SER A 1 87 ? 19.370 -11.858 -9.804 1.00 72.62 87 SER A O 1
ATOM 704 N N . VAL A 1 88 ? 21.094 -12.783 -8.699 1.00 79.31 88 VAL A N 1
ATOM 705 C CA . VAL A 1 88 ? 21.936 -12.904 -9.893 1.00 79.31 88 VAL A CA 1
ATOM 706 C C . VAL A 1 88 ? 21.276 -13.919 -10.830 1.00 79.31 88 VAL A C 1
ATOM 708 O O . VAL A 1 88 ? 20.794 -14.958 -10.374 1.00 79.31 88 VAL A O 1
ATOM 711 N N . ALA A 1 89 ? 21.205 -13.608 -12.122 1.00 80.75 89 ALA A N 1
ATOM 712 C CA . ALA A 1 89 ? 20.709 -14.553 -13.115 1.00 80.75 89 ALA A CA 1
ATOM 713 C C . ALA A 1 89 ? 21.695 -15.726 -13.253 1.00 80.75 89 ALA A C 1
ATOM 715 O O . ALA A 1 89 ? 22.907 -15.520 -13.309 1.00 80.75 89 ALA A O 1
ATOM 716 N N . HIS A 1 90 ? 21.173 -16.952 -13.275 1.00 86.50 90 HIS A N 1
ATOM 717 C CA . HIS A 1 90 ? 21.948 -18.177 -13.462 1.00 86.50 90 HIS A CA 1
ATOM 718 C C . HIS A 1 90 ? 21.383 -18.936 -14.660 1.00 86.50 90 HIS A C 1
ATOM 720 O O . HIS A 1 90 ? 20.173 -18.926 -14.883 1.00 86.50 90 HIS A O 1
ATOM 726 N N . TRP A 1 91 ? 22.260 -19.604 -15.403 1.00 89.06 91 TRP A N 1
ATOM 727 C CA . TRP A 1 91 ? 21.897 -20.398 -16.571 1.00 89.06 91 TRP A CA 1
ATOM 728 C C . TRP A 1 91 ? 22.610 -21.742 -16.511 1.00 89.06 91 TRP A C 1
ATOM 730 O O . TRP A 1 91 ? 23.791 -21.803 -16.167 1.00 89.06 91 TRP A O 1
ATOM 740 N N . ASP A 1 92 ? 21.905 -22.805 -16.887 1.00 90.75 92 ASP A N 1
ATOM 741 C CA . ASP A 1 92 ? 22.435 -24.171 -16.840 1.00 90.75 92 ASP A CA 1
ATOM 742 C C . ASP A 1 92 ? 23.416 -24.463 -17.988 1.00 90.75 92 ASP A C 1
ATOM 744 O O . ASP A 1 92 ? 24.162 -25.443 -17.953 1.00 90.75 92 ASP A O 1
ATOM 748 N N . SER A 1 93 ? 23.434 -23.617 -19.026 1.00 93.75 93 SER A N 1
ATOM 749 C CA . SER A 1 93 ? 24.346 -23.742 -20.164 1.00 93.75 93 SER A CA 1
ATOM 750 C C . SER A 1 93 ? 24.625 -22.403 -20.870 1.00 93.75 93 SER A C 1
ATOM 752 O O . SER A 1 93 ? 23.819 -21.469 -20.791 1.00 93.75 93 SER A O 1
ATOM 754 N N . PRO A 1 94 ? 25.719 -22.306 -21.650 1.00 91.44 94 PRO A N 1
ATOM 755 C CA . PRO A 1 94 ? 25.961 -21.158 -22.524 1.00 91.44 94 PRO A CA 1
ATOM 756 C C . PRO A 1 94 ? 24.847 -20.921 -23.554 1.00 91.44 94 PRO A C 1
ATOM 758 O O . PRO A 1 94 ? 24.557 -19.774 -23.872 1.00 91.44 94 PRO A O 1
ATOM 761 N N . ALA A 1 95 ? 24.196 -21.981 -24.047 1.00 94.38 95 ALA A N 1
ATOM 762 C CA . ALA A 1 95 ? 23.081 -21.852 -24.988 1.00 94.38 95 ALA A CA 1
ATOM 763 C C . ALA A 1 95 ? 21.890 -21.122 -24.344 1.00 94.38 95 ALA A C 1
ATOM 765 O O . ALA A 1 95 ? 21.423 -20.129 -24.889 1.00 94.38 95 ALA A O 1
ATOM 766 N N . SER A 1 96 ? 21.500 -21.515 -23.124 1.00 90.50 96 SER A N 1
ATOM 767 C CA . SER A 1 96 ? 20.414 -20.852 -22.383 1.00 90.50 96 SER A CA 1
ATOM 768 C C . SER A 1 96 ? 20.701 -19.386 -22.040 1.00 90.50 96 SER A C 1
ATOM 770 O O . SER A 1 96 ? 19.770 -18.595 -21.910 1.00 90.50 96 SER A O 1
ATOM 772 N N . LEU A 1 97 ? 21.977 -19.004 -21.912 1.00 91.06 97 LEU A N 1
ATOM 773 C CA . LEU A 1 97 ? 22.360 -17.598 -21.776 1.00 91.06 97 LEU A CA 1
ATOM 774 C C . LEU A 1 97 ? 22.110 -16.835 -23.084 1.00 91.06 97 LEU A C 1
ATOM 776 O O . LEU A 1 97 ? 21.522 -15.760 -23.056 1.00 91.06 97 LEU A O 1
ATOM 780 N N . ILE A 1 98 ? 22.547 -17.387 -24.219 1.00 93.19 98 ILE A N 1
ATOM 781 C CA . ILE A 1 98 ? 22.370 -16.759 -25.536 1.00 93.19 98 ILE A CA 1
ATOM 782 C C . ILE A 1 98 ? 20.881 -16.599 -25.859 1.00 93.19 98 ILE A C 1
ATOM 784 O O . ILE A 1 98 ? 20.483 -15.521 -26.297 1.00 93.19 98 ILE A O 1
ATOM 788 N N . ASP A 1 99 ? 20.064 -17.618 -25.587 1.00 90.94 99 ASP A N 1
ATOM 789 C CA . ASP A 1 99 ? 18.614 -17.567 -25.801 1.00 90.94 99 ASP A CA 1
ATOM 790 C C . ASP A 1 99 ? 17.964 -16.465 -24.947 1.00 90.94 99 ASP A C 1
ATOM 792 O O . ASP A 1 99 ? 17.234 -15.620 -25.465 1.00 90.94 99 ASP A O 1
ATOM 796 N N . ALA A 1 100 ? 18.315 -16.385 -23.658 1.00 87.88 100 ALA A N 1
ATOM 797 C CA . ALA A 1 100 ? 17.825 -15.325 -22.777 1.00 87.88 100 ALA A CA 1
ATOM 798 C C . ALA A 1 100 ? 18.279 -13.924 -23.231 1.00 87.88 100 ALA A C 1
ATOM 800 O O . ALA A 1 100 ? 17.509 -12.965 -23.165 1.00 87.88 100 ALA A O 1
ATOM 801 N N . CYS A 1 101 ? 19.518 -13.787 -23.714 1.00 89.62 101 CYS A N 1
ATOM 802 C CA . CYS A 1 101 ? 20.008 -12.535 -24.286 1.00 89.62 101 CYS A CA 1
ATOM 803 C C . CYS A 1 101 ? 19.264 -12.160 -25.571 1.00 89.62 101 CYS A C 1
ATOM 805 O O . CYS A 1 101 ? 19.016 -10.977 -25.789 1.00 89.62 101 CYS A O 1
ATOM 807 N N . ALA A 1 102 ? 18.900 -13.134 -26.407 1.00 90.06 102 ALA A N 1
ATOM 808 C CA . ALA A 1 102 ? 18.145 -12.890 -27.630 1.00 90.06 102 ALA A CA 1
ATOM 809 C C . ALA A 1 102 ? 16.740 -12.345 -27.329 1.00 90.06 102 ALA A C 1
ATOM 811 O O . ALA A 1 102 ? 16.301 -11.407 -27.990 1.00 90.06 102 ALA A O 1
ATOM 812 N N . GLU A 1 103 ? 16.067 -12.865 -26.298 1.00 86.94 103 GLU A N 1
ATOM 813 C CA . GLU A 1 103 ? 14.757 -12.366 -25.850 1.00 86.94 103 GLU A CA 1
ATOM 814 C C . GLU A 1 103 ? 14.823 -10.952 -25.251 1.00 86.94 103 GLU A C 1
ATOM 816 O O . GLU A 1 103 ? 13.885 -10.167 -25.388 1.00 86.94 103 GLU A O 1
ATOM 821 N N . GLN A 1 104 ? 15.937 -10.611 -24.600 1.00 86.56 104 GLN A N 1
ATOM 822 C CA . GLN A 1 104 ? 16.155 -9.304 -23.969 1.00 86.56 104 GLN A CA 1
ATOM 823 C C . GLN A 1 104 ? 16.746 -8.261 -24.925 1.00 86.56 104 GLN A C 1
ATOM 825 O O . GLN A 1 104 ? 16.851 -7.085 -24.569 1.00 86.56 104 GLN A O 1
ATOM 830 N N . PHE A 1 105 ? 17.173 -8.668 -26.122 1.00 88.94 105 PHE A N 1
ATOM 831 C CA . PHE A 1 105 ? 17.860 -7.784 -27.049 1.00 88.94 105 PHE A CA 1
ATOM 832 C C . PHE A 1 105 ? 16.909 -6.715 -27.595 1.00 88.94 105 PHE A C 1
ATOM 834 O O . PHE A 1 105 ? 16.005 -6.984 -28.387 1.00 88.94 105 PHE A O 1
ATOM 841 N N . THR A 1 106 ? 17.164 -5.463 -27.220 1.00 88.31 106 THR A N 1
ATOM 842 C CA . THR A 1 106 ? 16.463 -4.297 -27.758 1.00 88.31 106 THR A CA 1
ATOM 843 C C . THR A 1 106 ? 17.464 -3.292 -28.305 1.00 88.31 106 THR A C 1
ATOM 845 O O . THR A 1 106 ? 18.390 -2.891 -27.602 1.00 88.31 106 THR A O 1
ATOM 848 N N . LEU A 1 107 ? 17.257 -2.841 -29.542 1.00 89.69 107 LEU A N 1
ATOM 849 C CA . LEU A 1 107 ? 17.985 -1.697 -30.090 1.00 89.69 107 LEU A CA 1
ATOM 850 C C . LEU A 1 107 ? 17.503 -0.403 -29.421 1.00 89.69 107 LEU A C 1
ATOM 852 O O . LEU A 1 107 ? 16.296 -0.227 -29.224 1.00 89.69 107 LEU A O 1
ATOM 856 N N . ASP A 1 108 ? 18.428 0.511 -29.113 1.00 89.06 108 ASP A N 1
ATOM 857 C CA . ASP A 1 108 ? 18.056 1.848 -28.648 1.00 89.06 108 ASP A CA 1
ATOM 858 C C . ASP A 1 108 ? 17.392 2.611 -29.801 1.00 89.06 108 ASP A C 1
ATOM 860 O O . ASP A 1 108 ? 18.022 3.007 -30.780 1.00 89.06 108 ASP A O 1
ATOM 864 N N . LYS A 1 109 ? 16.075 2.796 -29.690 1.00 88.00 109 LYS A N 1
ATOM 865 C CA . LYS A 1 109 ? 15.255 3.449 -30.718 1.00 88.00 109 LYS A CA 1
ATOM 866 C C . LYS A 1 109 ? 15.505 4.959 -30.804 1.00 88.00 109 LYS A C 1
ATOM 868 O O . LYS A 1 109 ? 15.026 5.592 -31.743 1.00 88.00 109 LYS A O 1
ATOM 873 N N . TRP A 1 110 ? 16.216 5.536 -29.835 1.00 91.25 110 TRP A N 1
ATOM 874 C CA . TRP A 1 110 ? 16.465 6.972 -29.735 1.00 91.25 110 TRP A CA 1
ATOM 875 C C . TRP A 1 110 ? 17.838 7.393 -30.270 1.00 91.25 110 TRP A C 1
ATOM 877 O O . TRP A 1 110 ? 18.082 8.592 -30.345 1.00 91.25 110 TRP A O 1
ATOM 887 N N . THR A 1 111 ? 18.716 6.455 -30.661 1.00 92.31 111 THR A N 1
ATOM 888 C CA . THR A 1 111 ? 20.104 6.750 -31.079 1.00 92.31 111 THR A CA 1
ATOM 889 C C . THR A 1 111 ? 20.197 7.819 -32.169 1.00 92.31 111 THR A C 1
ATOM 891 O O . THR A 1 111 ? 21.015 8.726 -32.054 1.00 92.31 111 THR A O 1
ATOM 894 N N . ASP A 1 112 ? 19.330 7.748 -33.180 1.00 93.19 112 ASP A N 1
ATOM 895 C CA . ASP A 1 112 ? 19.346 8.672 -34.323 1.00 93.19 112 ASP A CA 1
ATOM 896 C C . ASP A 1 112 ? 18.296 9.793 -34.211 1.00 93.19 112 ASP A C 1
ATOM 898 O O . ASP A 1 112 ? 18.059 10.535 -35.166 1.00 93.19 112 ASP A O 1
ATOM 902 N N . GLN A 1 113 ? 17.619 9.914 -33.064 1.00 94.00 113 GLN A N 1
ATOM 903 C CA . GLN A 1 113 ? 16.582 10.922 -32.856 1.00 94.00 113 GLN A CA 1
ATOM 904 C C . GLN A 1 113 ? 17.185 12.210 -32.275 1.00 94.00 113 GLN A C 1
ATOM 906 O O . GLN A 1 113 ? 18.038 12.148 -31.391 1.00 94.00 113 GLN A O 1
ATOM 911 N N . PRO A 1 114 ? 16.716 13.400 -32.695 1.00 94.00 114 PRO A N 1
ATOM 912 C CA . PRO A 1 114 ? 17.234 14.673 -32.185 1.00 94.00 114 PRO A CA 1
ATOM 913 C C . PRO A 1 114 ? 16.919 14.914 -30.699 1.00 94.00 114 PRO A C 1
ATOM 915 O O . PRO A 1 114 ? 17.554 15.758 -30.070 1.00 94.00 114 PRO A O 1
ATOM 918 N N . TYR A 1 115 ? 15.945 14.191 -30.135 1.00 92.44 115 TYR A N 1
ATOM 919 C CA . TYR A 1 115 ? 15.513 14.319 -28.745 1.00 92.44 115 TYR A CA 1
ATOM 920 C C . TYR A 1 115 ? 15.185 12.947 -28.147 1.00 92.44 115 TYR A C 1
ATOM 922 O O . TYR A 1 115 ? 14.558 12.121 -28.807 1.00 92.44 115 TYR A O 1
ATOM 930 N N . ARG A 1 116 ? 15.545 12.740 -26.873 1.00 93.25 116 ARG A N 1
ATOM 931 C CA . ARG A 1 116 ? 15.150 11.585 -26.050 1.00 93.25 116 ARG A CA 1
ATOM 932 C C . ARG A 1 116 ? 14.107 12.045 -25.038 1.00 93.25 116 ARG A C 1
ATOM 934 O O . ARG A 1 116 ? 14.388 12.917 -24.221 1.00 93.25 116 ARG A O 1
ATOM 941 N N . ILE A 1 117 ? 12.900 11.494 -25.118 1.00 90.88 117 ILE A N 1
ATOM 942 C CA . ILE A 1 117 ? 11.811 11.850 -24.204 1.00 90.88 117 ILE A CA 1
ATOM 943 C C . ILE A 1 117 ? 11.889 10.939 -22.983 1.00 90.88 117 ILE A C 1
ATOM 945 O O . ILE A 1 117 ? 11.883 9.717 -23.118 1.00 90.88 117 ILE A O 1
ATOM 949 N N . GLU A 1 118 ? 11.920 11.536 -21.797 1.00 90.88 118 GLU A N 1
ATOM 950 C CA . GLU A 1 118 ? 11.897 10.813 -20.530 1.00 90.88 118 GLU A CA 1
ATOM 951 C C . GLU A 1 118 ? 10.661 11.210 -19.723 1.00 90.88 118 GLU A C 1
ATOM 953 O O . GLU A 1 118 ? 10.345 12.393 -19.590 1.00 90.88 118 GLU A O 1
ATOM 958 N N . VAL A 1 119 ? 9.967 10.218 -19.165 1.00 85.88 119 VAL A N 1
ATOM 959 C CA . VAL A 1 119 ? 8.831 10.426 -18.261 1.00 85.88 119 VAL A CA 1
ATOM 960 C C . VAL A 1 119 ? 9.258 9.982 -16.873 1.00 85.88 119 VAL A C 1
ATOM 962 O O . VAL A 1 119 ? 9.583 8.819 -16.657 1.00 85.88 119 VAL A O 1
ATOM 965 N N . TRP A 1 120 ? 9.275 10.925 -15.937 1.00 87.69 120 TRP A N 1
ATOM 966 C CA . TRP A 1 120 ? 9.744 10.694 -14.578 1.00 87.69 120 TRP A CA 1
ATOM 967 C C . TRP A 1 120 ? 8.557 10.599 -13.628 1.00 87.69 120 TRP A C 1
ATOM 969 O O . TRP A 1 120 ? 7.664 11.448 -13.637 1.00 87.69 120 TRP A O 1
ATOM 979 N N . VAL A 1 121 ? 8.566 9.570 -12.785 1.00 81.69 121 VAL A N 1
ATOM 980 C CA . VAL A 1 121 ? 7.541 9.346 -11.768 1.00 81.69 121 VAL A CA 1
ATOM 981 C C . VAL A 1 121 ? 8.231 9.228 -10.422 1.00 81.69 121 VAL A C 1
ATOM 983 O O . VAL A 1 121 ? 8.870 8.230 -10.120 1.00 81.69 121 VAL A O 1
ATOM 986 N N . GLU A 1 122 ? 8.104 10.261 -9.595 1.00 83.00 122 GLU A N 1
ATOM 987 C CA . GLU A 1 122 ? 8.731 10.274 -8.268 1.00 83.00 122 GLU A CA 1
ATOM 988 C C . GLU A 1 122 ? 8.039 9.305 -7.295 1.00 83.00 122 GLU A C 1
ATOM 990 O O . GLU A 1 122 ? 8.646 8.751 -6.379 1.00 83.00 122 GLU A O 1
ATOM 995 N N . LYS A 1 123 ? 6.735 9.084 -7.482 1.00 78.19 123 LYS A N 1
ATOM 996 C CA . LYS A 1 123 ? 5.921 8.288 -6.568 1.00 78.19 123 LYS A CA 1
ATOM 997 C C . LYS A 1 123 ? 5.809 6.851 -7.061 1.00 78.19 123 LYS A C 1
ATOM 999 O O . LYS A 1 123 ? 5.003 6.574 -7.941 1.00 78.19 123 LYS A O 1
ATOM 1004 N N . GLU A 1 124 ? 6.497 5.933 -6.391 1.00 72.25 124 GLU A N 1
ATOM 1005 C CA . GLU A 1 124 ? 6.512 4.507 -6.761 1.00 72.25 124 GLU A CA 1
ATOM 1006 C C . GLU A 1 124 ? 5.110 3.872 -6.900 1.00 72.25 124 GLU A C 1
ATOM 1008 O O . GLU A 1 124 ? 4.841 3.060 -7.776 1.00 72.25 124 GLU A O 1
ATOM 1013 N N . ALA A 1 125 ? 4.124 4.320 -6.120 1.00 67.69 125 ALA A N 1
ATOM 1014 C CA . ALA A 1 125 ? 2.749 3.824 -6.262 1.00 67.69 125 ALA A CA 1
ATOM 1015 C C . ALA A 1 125 ? 2.106 4.074 -7.651 1.00 67.69 125 ALA A C 1
ATOM 1017 O O . ALA A 1 125 ? 1.027 3.539 -7.907 1.00 67.69 125 ALA A O 1
ATOM 1018 N N . LEU A 1 126 ? 2.718 4.909 -8.498 1.00 70.06 126 LEU A N 1
ATOM 1019 C CA . LEU A 1 126 ? 2.281 5.227 -9.858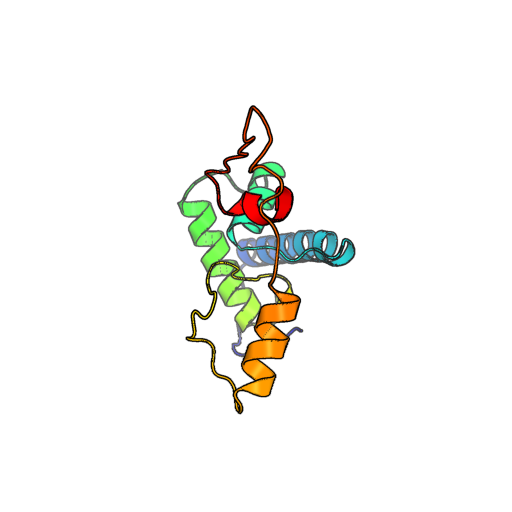 1.00 70.06 126 LEU A CA 1
ATOM 1020 C C . LEU A 1 126 ? 3.118 4.544 -10.949 1.00 70.06 126 LEU A C 1
ATOM 1022 O O . LEU A 1 126 ? 2.763 4.697 -12.116 1.00 70.06 126 LEU A O 1
ATOM 1026 N N . ALA A 1 127 ? 4.176 3.796 -10.606 1.00 71.69 127 ALA A N 1
ATOM 1027 C CA . ALA A 1 127 ? 5.021 3.130 -11.598 1.00 71.69 127 ALA A CA 1
ATOM 1028 C C . ALA A 1 127 ? 4.180 2.239 -12.522 1.00 71.69 127 ALA A C 1
ATOM 1030 O O . ALA A 1 127 ? 4.093 2.531 -13.707 1.00 71.69 127 ALA A O 1
ATOM 1031 N N . GLY A 1 128 ? 3.395 1.313 -11.957 1.00 63.50 128 GLY A N 1
ATOM 1032 C CA . GLY A 1 128 ? 2.531 0.401 -12.725 1.00 63.50 128 GLY A CA 1
ATOM 1033 C C . GLY A 1 128 ? 1.324 1.028 -13.444 1.00 63.50 128 GLY A C 1
ATOM 1034 O O . GLY A 1 128 ? 0.471 0.294 -13.932 1.00 63.50 128 GLY A O 1
ATOM 1035 N N . VAL A 1 129 ? 1.188 2.360 -13.460 1.00 73.69 129 VAL A N 1
ATOM 1036 C CA . VAL A 1 129 ? 0.195 3.077 -14.290 1.00 73.69 129 VAL A CA 1
ATOM 1037 C C . VAL A 1 129 ? 0.850 3.659 -15.544 1.00 73.69 129 VAL A C 1
ATOM 1039 O O . VAL A 1 129 ? 0.200 3.763 -16.581 1.00 73.69 129 VAL A O 1
ATOM 1042 N N . ILE A 1 130 ? 2.116 4.070 -15.439 1.00 72.12 130 ILE A N 1
ATOM 1043 C CA . ILE A 1 130 ? 2.860 4.756 -16.502 1.00 72.12 130 ILE A CA 1
ATOM 1044 C C . ILE A 1 130 ? 3.801 3.788 -17.241 1.00 72.12 130 ILE A C 1
ATOM 1046 O O . ILE A 1 130 ? 4.098 4.036 -18.410 1.00 72.12 130 ILE A O 1
ATOM 1050 N N . GLY A 1 131 ? 4.227 2.688 -16.606 1.00 54.00 131 GLY A N 1
ATOM 1051 C CA . GLY A 1 131 ? 5.122 1.681 -17.184 1.00 54.00 131 GLY A CA 1
ATOM 1052 C C . GLY A 1 131 ? 4.956 0.302 -16.568 1.00 54.00 131 GLY A C 1
ATOM 1053 O O . GLY A 1 131 ? 4.915 0.211 -15.321 1.00 54.00 131 GLY A O 1
#